Protein AF-A0A2D9NG07-F1 (afdb_monomer_lite)

Secondary structure (DSSP, 8-state):
-------HHHHHHHHHHHHHGGGS---HHHHHHHHHHHHHTT--TTHHHHHHHHHHTSS--S--HHHHHHHHS--TTHHHHHHHHHHHHTTSS---HHHHHHHHHHHHHTT--HHHHHHHHHHHHHHHTT-TT-HHHHHHHHHHHHH-TT-

Sequence (151 aa):
MNSKSESRGLYILMRTVQVALADDIVTDDESAMLKVIESVMGLDSGSVQDCFAIARGDMLSPFSDTDVEAHTNRKLGDLAMYQNVLITALDDEVITDDEMAMLDVLRRVLRLQSDEHALMVEQIRLLASRSDTSERLTERMERYLVRHPFS

Structure (mmCIF, N/CA/C/O backbone):
data_AF-A0A2D9NG07-F1
#
_entry.id   AF-A0A2D9NG07-F1
#
loop_
_atom_site.group_PDB
_atom_site.id
_atom_site.type_symbol
_atom_site.label_atom_id
_atom_site.label_alt_id
_atom_site.label_comp_id
_atom_site.label_asym_id
_atom_site.label_entity_id
_atom_site.label_seq_id
_atom_site.pdbx_PDB_ins_code
_atom_site.Cartn_x
_atom_site.Cartn_y
_atom_site.Cartn_z
_atom_site.occupancy
_atom_site.B_iso_or_equiv
_atom_site.auth_seq_id
_atom_site.auth_comp_id
_atom_site.auth_asym_id
_atom_site.auth_atom_id
_atom_site.pdbx_PDB_model_num
ATOM 1 N N . MET A 1 1 ? 11.269 20.473 -20.955 1.00 37.41 1 MET A N 1
ATOM 2 C CA . MET A 1 1 ? 11.143 19.000 -20.965 1.00 37.41 1 MET A CA 1
ATOM 3 C C . MET A 1 1 ? 11.664 18.530 -19.621 1.00 37.41 1 MET A C 1
ATOM 5 O O . MET A 1 1 ? 12.871 18.437 -19.464 1.00 37.41 1 MET A O 1
ATOM 9 N N . ASN A 1 2 ? 10.791 18.439 -18.615 1.00 36.28 2 ASN A N 1
ATOM 10 C CA . ASN A 1 2 ? 11.222 18.155 -17.246 1.00 36.28 2 ASN A CA 1
ATOM 11 C C . ASN A 1 2 ? 11.225 16.641 -17.023 1.00 36.28 2 ASN A C 1
ATOM 13 O O . ASN A 1 2 ? 10.270 15.955 -17.377 1.00 36.28 2 ASN A O 1
ATOM 17 N N . SER A 1 3 ? 12.348 16.160 -16.509 1.00 38.84 3 SER A N 1
ATOM 18 C CA . SER A 1 3 ? 12.764 14.773 -16.341 1.00 38.84 3 SER A CA 1
ATOM 19 C C . SER A 1 3 ? 11.749 13.924 -15.569 1.00 38.84 3 SER A C 1
ATOM 21 O O . SER A 1 3 ? 11.773 13.894 -14.340 1.00 38.84 3 SER A O 1
ATOM 23 N N . LYS A 1 4 ? 10.912 13.170 -16.290 1.00 45.28 4 LYS A N 1
ATOM 24 C CA . LYS A 1 4 ? 10.285 11.941 -15.783 1.00 45.28 4 LYS A CA 1
ATOM 25 C C . LYS A 1 4 ? 11.361 10.847 -15.659 1.00 45.28 4 LYS A C 1
ATOM 27 O O . LYS A 1 4 ? 11.297 9.845 -16.351 1.00 45.28 4 LYS A O 1
ATOM 32 N N . SER A 1 5 ? 12.386 11.076 -14.836 1.00 42.25 5 SER A N 1
ATOM 33 C CA . SER A 1 5 ? 13.021 9.942 -14.164 1.00 42.25 5 SER A CA 1
ATOM 34 C C . SER A 1 5 ? 11.943 9.445 -13.214 1.00 42.25 5 SER A C 1
ATOM 36 O O . SER A 1 5 ? 11.428 10.208 -12.393 1.00 42.25 5 SER A O 1
ATOM 38 N N . GLU A 1 6 ? 11.470 8.247 -13.504 1.00 60.69 6 GLU A N 1
ATOM 39 C CA . GLU A 1 6 ? 10.321 7.610 -12.897 1.00 60.69 6 GLU A CA 1
ATOM 40 C C . GLU A 1 6 ? 10.281 7.764 -11.376 1.00 60.69 6 GLU A C 1
ATOM 42 O O . GLU A 1 6 ? 11.263 7.558 -10.662 1.00 60.69 6 GLU A O 1
ATOM 47 N N . SER A 1 7 ? 9.120 8.163 -10.857 1.00 81.44 7 SER A N 1
ATOM 48 C CA . SER A 1 7 ? 8.985 8.388 -9.427 1.00 81.44 7 SER A CA 1
ATOM 49 C C . SER A 1 7 ? 9.156 7.064 -8.679 1.00 81.44 7 SER A C 1
ATOM 51 O O . SER A 1 7 ? 8.635 6.019 -9.066 1.00 81.44 7 SER A O 1
ATOM 53 N N . ARG A 1 8 ? 9.838 7.106 -7.533 1.00 88.25 8 ARG A N 1
ATOM 54 C CA . ARG A 1 8 ? 9.920 5.951 -6.629 1.00 88.25 8 ARG A CA 1
ATOM 55 C C . ARG A 1 8 ? 8.534 5.421 -6.228 1.00 88.25 8 ARG A C 1
ATOM 57 O O . ARG A 1 8 ? 8.400 4.233 -5.958 1.00 88.25 8 ARG A O 1
ATOM 64 N N . GLY A 1 9 ? 7.521 6.291 -6.195 1.00 90.62 9 GLY A N 1
ATOM 65 C CA . GLY A 1 9 ? 6.126 5.891 -6.012 1.00 90.62 9 GLY A CA 1
ATOM 66 C C . GLY A 1 9 ? 5.690 4.900 -7.089 1.00 90.62 9 GLY A C 1
ATOM 67 O O . GLY A 1 9 ? 5.264 3.801 -6.756 1.00 90.62 9 GLY A O 1
ATOM 68 N N . LEU A 1 10 ? 5.915 5.220 -8.367 1.00 92.25 10 LEU A N 1
ATOM 69 C CA . LEU A 1 10 ? 5.613 4.313 -9.476 1.00 92.25 10 LEU A CA 1
ATOM 70 C C . LEU A 1 10 ? 6.367 2.980 -9.354 1.00 92.25 10 LEU A C 1
ATOM 72 O O . LEU A 1 10 ? 5.784 1.931 -9.606 1.00 92.25 10 LEU A O 1
ATOM 76 N N . TYR A 1 11 ? 7.629 3.000 -8.907 1.00 92.38 11 TYR A N 1
ATOM 77 C CA . TYR A 1 11 ? 8.385 1.766 -8.659 1.00 92.38 11 TYR A CA 1
ATOM 78 C C . TYR A 1 11 ? 7.707 0.899 -7.594 1.00 92.38 11 TYR A C 1
ATOM 80 O O . TYR A 1 11 ? 7.502 -0.293 -7.803 1.00 92.38 11 TYR A O 1
ATOM 88 N N . ILE A 1 12 ? 7.336 1.493 -6.458 1.00 92.94 12 ILE A N 1
ATOM 89 C CA . ILE A 1 12 ? 6.662 0.778 -5.370 1.00 92.94 12 ILE A CA 1
ATOM 90 C C . ILE A 1 12 ? 5.314 0.237 -5.855 1.00 92.94 12 ILE A C 1
ATOM 92 O O . ILE A 1 12 ? 5.047 -0.940 -5.636 1.00 92.94 12 ILE A O 1
ATOM 96 N N . LEU A 1 13 ? 4.508 1.044 -6.557 1.00 94.25 13 LEU A N 1
ATOM 97 C CA . LEU A 1 13 ? 3.229 0.604 -7.122 1.00 94.25 13 LEU A CA 1
ATOM 98 C C . LEU A 1 13 ? 3.422 -0.589 -8.060 1.00 94.25 13 LEU A C 1
ATOM 100 O O . LEU A 1 13 ? 2.736 -1.594 -7.910 1.00 94.25 13 LEU A O 1
ATOM 104 N N . MET A 1 14 ? 4.401 -0.519 -8.966 1.00 94.00 14 MET A N 1
ATOM 105 C CA . MET A 1 14 ? 4.736 -1.613 -9.877 1.00 94.00 14 MET A CA 1
ATOM 106 C C . MET A 1 14 ? 5.100 -2.892 -9.115 1.00 94.00 14 MET A C 1
ATOM 108 O O . MET A 1 14 ? 4.618 -3.967 -9.463 1.00 94.00 14 MET A O 1
ATOM 112 N N . ARG A 1 15 ? 5.917 -2.796 -8.057 1.00 92.69 15 ARG A N 1
ATOM 113 C CA . ARG A 1 15 ? 6.273 -3.958 -7.228 1.00 92.69 15 ARG A CA 1
ATOM 114 C C . ARG A 1 15 ? 5.065 -4.537 -6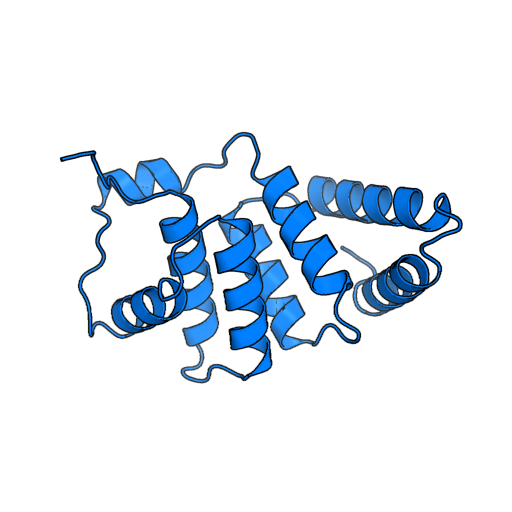.497 1.00 92.69 15 ARG A C 1
ATOM 116 O O . ARG A 1 15 ? 4.964 -5.756 -6.415 1.00 92.69 15 ARG A O 1
ATOM 123 N N . THR A 1 16 ? 4.161 -3.699 -5.995 1.00 93.38 16 THR A N 1
ATOM 124 C CA . THR A 1 16 ? 2.922 -4.157 -5.352 1.00 93.38 16 THR A CA 1
ATOM 125 C C . THR A 1 16 ? 2.001 -4.848 -6.364 1.00 93.38 16 THR A C 1
ATOM 127 O O . THR A 1 16 ? 1.527 -5.946 -6.096 1.00 93.38 16 THR A O 1
ATOM 130 N N . VAL A 1 17 ? 1.826 -4.275 -7.561 1.00 94.50 17 VAL A N 1
ATOM 131 C CA . VAL A 1 17 ? 1.028 -4.858 -8.659 1.00 94.50 17 VAL A CA 1
ATOM 132 C C . VAL A 1 17 ? 1.579 -6.208 -9.119 1.00 94.50 17 VAL A C 1
ATOM 134 O O . VAL A 1 17 ? 0.813 -7.137 -9.345 1.00 94.50 17 VAL A O 1
ATOM 137 N N . GLN A 1 18 ? 2.902 -6.349 -9.230 1.00 92.19 18 GLN A N 1
ATOM 138 C CA . GLN A 1 18 ? 3.532 -7.625 -9.589 1.00 92.19 18 GLN A CA 1
ATOM 139 C C . GLN A 1 18 ? 3.213 -8.745 -8.595 1.00 92.19 18 GLN A C 1
ATOM 141 O O . GLN A 1 18 ? 3.163 -9.905 -8.988 1.00 92.19 18 GLN A O 1
ATOM 146 N N . VAL A 1 19 ? 3.034 -8.408 -7.315 1.00 89.75 19 VAL A N 1
ATOM 147 C CA . VAL A 1 19 ? 2.661 -9.393 -6.297 1.00 89.75 19 VAL A CA 1
ATOM 148 C C . VAL A 1 19 ? 1.161 -9.668 -6.321 1.00 89.75 19 VAL A C 1
ATOM 150 O O . VAL A 1 19 ? 0.792 -10.827 -6.193 1.00 89.75 19 VAL A O 1
ATOM 153 N N . ALA A 1 20 ? 0.324 -8.651 -6.549 1.00 90.12 20 ALA A N 1
ATOM 154 C CA . ALA A 1 20 ? -1.114 -8.843 -6.755 1.00 90.12 20 ALA A CA 1
ATOM 155 C C . ALA A 1 20 ? -1.395 -9.786 -7.933 1.00 90.12 20 ALA A C 1
ATOM 157 O O . ALA A 1 20 ? -2.235 -10.657 -7.852 1.00 90.12 20 ALA A O 1
ATOM 158 N N . LEU A 1 21 ? -0.629 -9.668 -9.021 1.00 91.69 21 LEU A N 1
ATOM 159 C CA . LEU A 1 21 ? -0.791 -10.516 -10.203 1.00 91.69 21 LEU A CA 1
ATOM 160 C C . LEU A 1 21 ? -0.181 -11.927 -10.041 1.00 91.69 21 LEU A C 1
ATOM 162 O O . LEU A 1 21 ? -0.165 -12.700 -10.996 1.00 91.69 21 LEU A O 1
ATOM 166 N N . ALA A 1 22 ? 0.384 -12.279 -8.881 1.00 86.62 22 ALA A N 1
ATOM 167 C CA . ALA A 1 22 ? 1.161 -13.513 -8.734 1.00 86.62 22 ALA A CA 1
ATOM 168 C C . ALA A 1 22 ? 0.335 -14.799 -8.926 1.00 86.62 22 ALA A C 1
ATOM 170 O O . ALA A 1 22 ? 0.903 -15.827 -9.301 1.00 86.62 22 ALA A O 1
ATOM 171 N N . ASP A 1 23 ? -0.972 -14.753 -8.680 1.00 85.81 23 ASP A N 1
ATOM 172 C CA . ASP A 1 23 ? -1.914 -15.859 -8.882 1.00 85.81 23 ASP A CA 1
ATOM 173 C C . ASP A 1 23 ? -2.761 -15.717 -10.166 1.00 85.81 23 ASP A C 1
ATOM 175 O O . ASP A 1 23 ? -3.667 -16.519 -10.396 1.00 85.81 23 ASP A O 1
ATOM 179 N N . ASP A 1 24 ? -2.423 -14.747 -11.027 1.00 85.44 24 ASP A N 1
ATOM 180 C CA . ASP A 1 24 ? -3.110 -14.409 -12.285 1.00 85.44 24 ASP A CA 1
ATOM 181 C C . ASP A 1 24 ? -4.580 -13.967 -12.117 1.00 85.44 24 ASP A C 1
ATOM 183 O O . ASP A 1 24 ? -5.329 -13.862 -13.093 1.00 85.44 24 ASP A O 1
ATOM 187 N N . ILE A 1 25 ? -5.009 -13.664 -10.888 1.00 86.88 25 ILE A N 1
ATOM 188 C CA . ILE A 1 25 ? -6.341 -13.153 -10.571 1.00 86.88 25 ILE A CA 1
ATOM 189 C C . ILE A 1 25 ? -6.156 -11.843 -9.816 1.00 86.88 25 ILE A C 1
ATOM 191 O O . ILE A 1 25 ? -5.401 -11.766 -8.868 1.00 86.88 25 ILE A O 1
ATOM 195 N N . VAL A 1 26 ? -6.846 -10.791 -10.252 1.00 89.50 26 VAL A N 1
ATOM 196 C CA . VAL A 1 26 ? -6.885 -9.537 -9.496 1.00 89.50 26 VAL A CA 1
ATOM 197 C C . VAL A 1 26 ? -8.328 -9.280 -9.130 1.00 89.50 26 VAL A C 1
ATOM 199 O O . VAL A 1 26 ? -9.170 -9.144 -10.024 1.00 89.50 26 VAL A O 1
ATOM 202 N N . THR A 1 27 ? -8.624 -9.246 -7.838 1.00 90.75 27 THR A N 1
ATOM 203 C CA . THR A 1 27 ? -9.978 -9.003 -7.345 1.00 90.75 27 THR A CA 1
ATOM 204 C C . THR A 1 27 ? -10.341 -7.517 -7.433 1.00 90.75 27 THR A C 1
ATOM 206 O O . THR A 1 27 ? -9.490 -6.634 -7.617 1.00 90.75 27 THR A O 1
ATOM 209 N N . ASP A 1 28 ? -11.639 -7.222 -7.326 1.00 89.94 28 ASP A N 1
ATOM 210 C CA . ASP A 1 28 ? -12.124 -5.839 -7.274 1.00 89.94 28 ASP A CA 1
ATOM 211 C C . ASP A 1 28 ? -11.552 -5.102 -6.047 1.00 89.94 28 ASP A C 1
ATOM 213 O O . ASP A 1 28 ? -11.188 -3.928 -6.147 1.00 89.94 28 ASP A O 1
ATOM 217 N N . ASP A 1 29 ? -11.384 -5.812 -4.929 1.00 89.19 29 ASP A N 1
ATOM 218 C CA . ASP A 1 29 ? -10.842 -5.274 -3.679 1.00 89.19 29 ASP A CA 1
ATOM 219 C C . ASP A 1 29 ? -9.332 -4.980 -3.798 1.00 89.19 29 ASP A C 1
ATOM 221 O O . ASP A 1 29 ? -8.859 -3.906 -3.422 1.00 89.19 29 ASP A O 1
ATOM 225 N N . GLU A 1 30 ? -8.554 -5.866 -4.431 1.00 91.12 30 GLU A N 1
ATOM 226 C CA . GLU A 1 30 ? -7.139 -5.594 -4.730 1.00 91.12 30 GLU A CA 1
ATOM 227 C C . GLU A 1 30 ? -6.980 -4.391 -5.661 1.00 91.12 30 GLU A C 1
ATOM 229 O O . GLU A 1 30 ? -6.087 -3.556 -5.479 1.00 91.12 30 GLU A O 1
ATOM 234 N N . SER A 1 31 ? -7.873 -4.267 -6.645 1.00 92.00 31 SER A N 1
ATOM 235 C CA . SER A 1 31 ? -7.910 -3.120 -7.550 1.00 92.00 31 SER A CA 1
ATOM 236 C C . SER A 1 31 ? -8.227 -1.821 -6.804 1.00 92.00 31 SER A C 1
ATOM 238 O O . SER A 1 31 ? -7.592 -0.797 -7.077 1.00 92.00 31 SER A O 1
ATOM 240 N N . ALA A 1 32 ? -9.160 -1.849 -5.848 1.00 91.06 32 ALA A N 1
ATOM 241 C CA . ALA A 1 32 ? -9.478 -0.709 -4.991 1.00 91.06 32 ALA A CA 1
ATOM 242 C C . ALA A 1 32 ? -8.271 -0.300 -4.129 1.00 91.06 32 ALA A C 1
ATOM 244 O O . ALA A 1 32 ? -7.871 0.869 -4.141 1.00 91.06 32 ALA A O 1
ATOM 245 N N . MET A 1 33 ? -7.598 -1.261 -3.492 1.00 92.50 33 MET A N 1
ATOM 246 C CA . MET A 1 33 ? -6.395 -0.997 -2.698 1.00 92.50 33 MET A CA 1
ATOM 247 C C . MET A 1 33 ? -5.254 -0.408 -3.534 1.00 92.50 33 MET A C 1
ATOM 249 O O . MET A 1 33 ? -4.606 0.563 -3.140 1.00 92.50 33 MET A O 1
ATOM 253 N N . LEU A 1 34 ? -5.015 -0.940 -4.734 1.00 94.44 34 LEU A N 1
ATOM 254 C CA . LEU A 1 34 ? -4.015 -0.395 -5.656 1.00 94.44 34 LEU A CA 1
ATOM 255 C C . LEU A 1 34 ? -4.325 1.052 -6.056 1.00 94.44 34 LEU A C 1
ATOM 257 O O . LEU A 1 34 ? -3.400 1.853 -6.219 1.00 94.44 34 LEU A O 1
ATOM 261 N N . LYS A 1 35 ? -5.608 1.413 -6.167 1.00 93.12 35 LYS A N 1
ATOM 262 C CA . LYS A 1 35 ? -6.045 2.793 -6.418 1.00 93.12 35 LYS A CA 1
ATOM 263 C C . LYS A 1 35 ? -5.820 3.711 -5.217 1.00 93.12 35 LYS A C 1
ATOM 265 O O . LYS A 1 35 ? -5.395 4.852 -5.410 1.00 93.12 35 LYS A O 1
ATOM 270 N N . VAL A 1 36 ? -6.013 3.224 -3.992 1.00 92.62 36 VAL A N 1
ATOM 271 C CA . VAL A 1 36 ? -5.624 3.959 -2.774 1.00 92.62 36 VAL A CA 1
ATOM 272 C C . VAL A 1 36 ? -4.119 4.239 -2.783 1.00 92.62 36 VAL A C 1
ATOM 274 O O . VAL A 1 36 ? -3.692 5.374 -2.562 1.00 92.62 36 VAL A O 1
ATOM 277 N N . ILE A 1 37 ? -3.308 3.233 -3.111 1.00 93.12 37 ILE A N 1
ATOM 278 C CA . ILE A 1 37 ? -1.850 3.359 -3.186 1.00 93.12 37 ILE A CA 1
ATOM 279 C C . ILE A 1 37 ? -1.429 4.369 -4.272 1.00 93.12 37 ILE A C 1
ATOM 281 O O . ILE A 1 37 ? -0.612 5.248 -3.991 1.00 93.12 37 ILE A O 1
ATOM 285 N N . GLU A 1 38 ? -2.006 4.295 -5.479 1.00 93.56 38 GLU A N 1
ATOM 286 C CA . GLU A 1 38 ? -1.795 5.260 -6.579 1.00 93.56 38 GLU A CA 1
ATOM 287 C C . GLU A 1 38 ? -2.053 6.703 -6.121 1.00 93.56 38 GLU A C 1
ATOM 289 O O . GLU A 1 38 ? -1.224 7.591 -6.343 1.00 93.56 38 GLU A O 1
ATOM 294 N N . SER A 1 39 ? -3.172 6.910 -5.422 1.00 91.50 39 SER A N 1
ATOM 295 C CA . SER A 1 39 ? -3.591 8.211 -4.901 1.00 91.50 39 SER A CA 1
ATOM 296 C C . SER A 1 39 ? -2.622 8.757 -3.850 1.00 91.50 39 SER A C 1
ATOM 298 O O . SER A 1 39 ? -2.129 9.880 -3.978 1.00 91.50 39 SER A O 1
ATOM 300 N N . VAL A 1 40 ? -2.267 7.952 -2.841 1.00 90.25 40 VAL A N 1
ATOM 301 C CA . VAL A 1 40 ? -1.350 8.371 -1.762 1.00 90.25 40 VAL A CA 1
ATOM 302 C C . VAL A 1 40 ? 0.054 8.676 -2.294 1.00 90.25 40 VAL A C 1
ATOM 304 O O . VAL A 1 40 ? 0.752 9.539 -1.758 1.00 90.25 40 VAL A O 1
ATOM 307 N N . MET A 1 41 ? 0.474 8.004 -3.367 1.00 87.62 41 MET A N 1
ATOM 308 C CA . MET A 1 41 ? 1.749 8.268 -4.035 1.00 87.62 41 MET A CA 1
ATOM 309 C C . MET A 1 41 ? 1.734 9.515 -4.933 1.00 87.62 41 MET A C 1
ATOM 311 O O . MET A 1 41 ? 2.793 9.896 -5.438 1.00 87.62 41 MET A O 1
ATOM 315 N N . GLY A 1 42 ? 0.573 10.146 -5.142 1.00 89.19 42 GLY A N 1
ATOM 316 C CA . GLY A 1 42 ? 0.421 11.304 -6.024 1.00 89.19 42 GLY A CA 1
ATOM 317 C C . GLY A 1 42 ? 0.701 10.973 -7.490 1.00 89.19 42 GLY A C 1
ATOM 318 O O . GLY A 1 42 ? 1.299 11.786 -8.196 1.00 89.19 42 GLY A O 1
ATOM 319 N N . LEU A 1 43 ? 0.347 9.760 -7.922 1.00 91.00 43 LEU A N 1
ATOM 320 C CA . LEU A 1 43 ? 0.555 9.293 -9.290 1.00 91.00 43 LEU A CA 1
ATOM 321 C C . LEU A 1 43 ? -0.606 9.700 -10.205 1.00 91.00 43 LEU A C 1
ATOM 323 O O . LEU A 1 43 ? -1.725 9.947 -9.755 1.00 91.00 43 LEU A O 1
ATOM 327 N N . ASP A 1 44 ? -0.323 9.768 -11.507 1.00 90.56 44 ASP A N 1
ATOM 328 C CA . ASP A 1 44 ? -1.324 10.097 -12.520 1.00 90.56 44 ASP A CA 1
ATOM 329 C C . ASP A 1 44 ? -2.395 9.000 -12.583 1.00 90.56 44 ASP A C 1
ATOM 331 O O . ASP A 1 44 ? -2.078 7.809 -12.508 1.00 90.56 44 ASP A O 1
ATOM 335 N N . SER A 1 45 ? -3.655 9.393 -12.796 1.00 84.62 45 SER A N 1
ATOM 336 C CA . SER A 1 45 ? -4.750 8.445 -13.012 1.00 84.62 45 SER A CA 1
ATOM 337 C C . SER A 1 45 ? -4.453 7.578 -14.238 1.00 84.62 45 SER A C 1
ATOM 339 O O . SER A 1 45 ? -4.431 8.093 -15.357 1.00 84.62 45 SER A O 1
ATOM 341 N N . GLY A 1 46 ? -4.237 6.280 -14.034 1.00 89.50 46 GLY A N 1
ATOM 342 C CA . GLY A 1 46 ? -3.821 5.369 -15.108 1.00 89.50 46 GLY A CA 1
ATOM 343 C C . GLY A 1 46 ? -2.550 4.592 -14.781 1.00 89.50 46 GLY A C 1
ATOM 344 O O . GLY A 1 46 ? -2.310 3.546 -15.376 1.00 89.50 46 GLY A O 1
ATOM 345 N N . SER A 1 47 ? -1.781 5.048 -13.790 1.00 93.88 47 SER A N 1
ATOM 346 C CA . SER A 1 47 ? -0.529 4.418 -13.367 1.00 93.88 47 SER A CA 1
ATOM 347 C C . SER A 1 47 ? -0.730 2.967 -12.927 1.00 93.88 47 SER A C 1
ATOM 349 O O . SER A 1 47 ? 0.103 2.121 -13.229 1.00 93.88 47 SER A O 1
ATOM 351 N N . VAL A 1 48 ? -1.854 2.644 -12.273 1.00 94.50 48 VAL A N 1
ATOM 352 C CA . VAL A 1 48 ? -2.197 1.245 -11.936 1.00 94.50 48 VAL A CA 1
ATOM 353 C C . VAL A 1 48 ? -2.332 0.389 -13.198 1.00 94.50 48 VAL A C 1
ATOM 355 O O . VAL A 1 48 ? -1.786 -0.711 -13.257 1.00 94.50 48 VAL A O 1
ATOM 358 N N . GLN A 1 49 ? -3.034 0.889 -14.220 1.00 94.06 49 GLN A N 1
ATOM 359 C CA . GLN A 1 49 ? -3.214 0.171 -15.482 1.00 94.06 49 GLN A CA 1
ATOM 360 C C . GLN A 1 49 ? -1.888 -0.017 -16.227 1.00 94.06 49 GLN A C 1
ATOM 362 O O . GLN A 1 49 ? -1.622 -1.116 -16.716 1.00 94.06 49 GLN A O 1
ATOM 367 N N . ASP A 1 50 ? -1.037 1.009 -16.253 1.00 94.19 50 ASP A N 1
ATOM 368 C CA . ASP A 1 50 ? 0.302 0.921 -16.840 1.00 94.19 50 ASP A CA 1
ATOM 369 C C . ASP A 1 50 ? 1.162 -0.109 -16.091 1.00 94.19 50 ASP A C 1
ATOM 371 O O . ASP A 1 50 ? 1.813 -0.947 -16.714 1.00 94.19 50 ASP A O 1
ATOM 375 N N . CYS A 1 51 ? 1.112 -0.134 -14.753 1.00 94.56 51 CYS A N 1
ATOM 376 C CA . CYS A 1 51 ? 1.798 -1.149 -13.953 1.00 94.56 51 CYS A CA 1
ATOM 377 C C . CYS A 1 51 ? 1.313 -2.573 -14.262 1.00 94.56 51 CYS A C 1
ATOM 379 O O . CYS A 1 51 ? 2.140 -3.483 -14.319 1.00 94.56 51 CYS A O 1
ATOM 381 N N . PHE A 1 52 ? 0.013 -2.781 -14.501 1.00 94.50 52 PHE A N 1
ATOM 382 C CA . PHE A 1 52 ? -0.504 -4.082 -14.940 1.00 94.50 52 PHE A CA 1
ATOM 383 C C . PHE A 1 52 ? 0.002 -4.468 -16.331 1.00 94.50 52 PHE A C 1
ATOM 385 O O . PHE A 1 52 ? 0.406 -5.613 -16.528 1.00 94.50 52 PHE A O 1
ATOM 392 N N . ALA A 1 53 ? 0.020 -3.530 -17.281 1.00 93.88 53 ALA A N 1
ATOM 393 C CA . ALA A 1 53 ? 0.561 -3.773 -18.617 1.00 93.88 53 ALA A CA 1
ATOM 394 C C . ALA A 1 53 ? 2.055 -4.138 -18.559 1.00 93.88 53 ALA A C 1
ATOM 396 O O . ALA A 1 53 ? 2.496 -5.065 -19.237 1.00 93.88 53 ALA A O 1
ATOM 397 N N . ILE A 1 54 ? 2.826 -3.473 -17.694 1.00 93.31 54 ILE A N 1
ATOM 398 C CA . ILE A 1 54 ? 4.236 -3.805 -17.453 1.00 93.31 54 ILE A CA 1
ATOM 399 C C . ILE A 1 54 ? 4.372 -5.197 -16.825 1.00 93.31 54 ILE A C 1
ATOM 401 O O . ILE A 1 54 ? 5.179 -6.000 -17.287 1.00 93.31 54 ILE A O 1
ATOM 405 N N . ALA A 1 55 ? 3.580 -5.510 -15.795 1.00 92.25 55 ALA A N 1
ATOM 406 C CA . ALA A 1 55 ? 3.641 -6.798 -15.101 1.00 92.25 55 ALA A CA 1
ATOM 407 C C . ALA A 1 55 ? 3.284 -7.989 -16.012 1.00 92.25 55 ALA A C 1
ATOM 409 O O . ALA A 1 55 ? 3.861 -9.062 -15.858 1.00 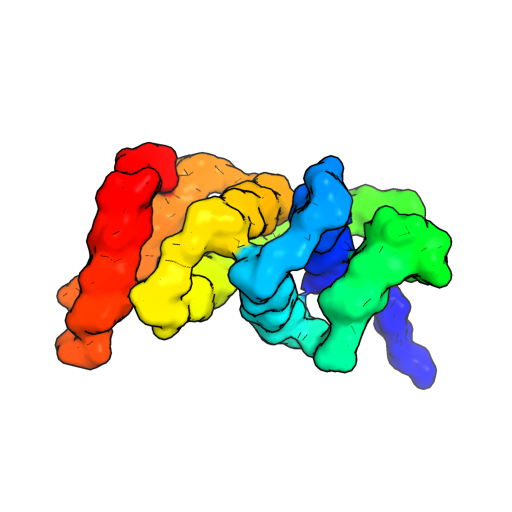92.25 55 ALA A O 1
ATOM 410 N N . ARG A 1 56 ? 2.389 -7.789 -16.989 1.00 92.06 56 ARG A N 1
ATOM 411 C CA . ARG A 1 56 ? 2.020 -8.794 -18.006 1.00 92.06 56 ARG A CA 1
ATOM 412 C C . ARG A 1 56 ? 2.996 -8.880 -19.183 1.00 92.06 56 ARG A C 1
ATOM 414 O O . ARG A 1 56 ? 2.916 -9.819 -19.968 1.00 92.06 56 ARG A O 1
ATOM 421 N N . GLY A 1 57 ? 3.923 -7.929 -19.307 1.00 91.19 57 GLY A N 1
ATOM 422 C CA . GLY A 1 57 ? 4.862 -7.840 -20.429 1.00 91.19 57 GLY A CA 1
ATOM 423 C C . GLY A 1 57 ? 4.299 -7.160 -21.684 1.00 91.19 57 GLY A C 1
ATOM 424 O O . GLY A 1 57 ? 4.965 -7.152 -22.717 1.00 91.19 57 GLY A O 1
ATOM 425 N N . ASP A 1 58 ? 3.113 -6.554 -21.595 1.00 93.75 58 ASP A N 1
ATOM 426 C CA . ASP A 1 58 ? 2.478 -5.788 -22.678 1.00 93.75 58 ASP A CA 1
ATOM 427 C C . ASP A 1 58 ? 3.110 -4.394 -22.856 1.00 93.75 58 ASP A C 1
ATOM 429 O O . ASP A 1 58 ? 2.977 -3.760 -23.905 1.00 93.75 58 ASP A O 1
ATOM 433 N N . MET A 1 59 ? 3.814 -3.909 -21.830 1.00 92.31 59 MET A N 1
ATOM 434 C CA . MET A 1 59 ? 4.525 -2.634 -21.815 1.00 92.31 59 MET A CA 1
ATOM 435 C C . MET A 1 59 ? 5.930 -2.820 -21.238 1.00 92.31 59 MET A C 1
ATOM 437 O O . MET A 1 59 ? 6.148 -3.611 -20.323 1.00 92.31 59 MET A O 1
ATOM 441 N N . LEU A 1 60 ? 6.909 -2.081 -21.763 1.00 90.38 60 LEU A N 1
ATOM 442 C CA . LEU A 1 60 ? 8.257 -2.090 -21.201 1.00 90.38 60 LEU A CA 1
ATOM 443 C C . LEU A 1 60 ? 8.276 -1.354 -19.860 1.00 90.38 60 LEU A C 1
ATOM 445 O O . LEU A 1 60 ? 7.719 -0.261 -19.743 1.00 90.38 60 LEU A O 1
ATOM 449 N N . SER A 1 61 ? 8.966 -1.936 -18.875 1.00 89.12 61 SER A N 1
ATOM 450 C CA . SER A 1 61 ? 9.293 -1.231 -17.635 1.00 89.12 61 SER A CA 1
ATOM 451 C C . SER A 1 61 ? 10.051 0.051 -17.977 1.00 89.12 61 SER A C 1
ATOM 453 O O . SER A 1 61 ? 11.004 -0.008 -18.760 1.00 89.12 61 SER A O 1
ATOM 455 N N . PRO A 1 62 ? 9.664 1.194 -17.395 1.00 89.12 62 PRO A N 1
ATOM 456 C CA . PRO A 1 62 ? 10.387 2.433 -17.619 1.00 89.12 62 PRO A CA 1
ATOM 457 C C . PRO A 1 62 ? 11.726 2.429 -16.842 1.00 89.12 62 PRO A C 1
ATOM 459 O O . PRO A 1 62 ? 12.710 2.982 -17.318 1.00 89.12 62 PRO A O 1
ATOM 462 N N . PHE A 1 63 ? 11.808 1.670 -15.739 1.00 89.81 63 PHE A N 1
ATOM 463 C CA . PHE A 1 63 ? 12.994 1.561 -14.883 1.00 89.81 63 PHE A CA 1
ATOM 464 C C . PHE A 1 63 ? 14.106 0.703 -15.489 1.00 89.81 63 PHE A C 1
ATOM 466 O O . PHE A 1 63 ? 13.861 -0.437 -15.896 1.00 89.81 63 PHE A O 1
ATOM 473 N N . SER A 1 64 ? 15.340 1.211 -15.437 1.00 88.38 64 SER A N 1
ATOM 474 C CA . SER A 1 64 ? 16.562 0.432 -15.665 1.00 88.38 64 SER A CA 1
ATOM 475 C C . SER A 1 64 ? 17.012 -0.318 -14.402 1.00 88.38 64 SER A C 1
ATOM 477 O O . SER A 1 64 ? 16.576 -0.008 -13.292 1.00 88.38 64 SER A O 1
ATOM 479 N N . ASP A 1 65 ? 17.957 -1.256 -14.534 1.00 86.25 65 ASP A N 1
ATOM 480 C CA . ASP A 1 65 ? 18.537 -1.977 -13.386 1.00 86.25 65 ASP A CA 1
ATOM 481 C C . ASP A 1 65 ? 19.134 -1.024 -12.331 1.00 86.25 65 ASP A C 1
ATOM 483 O O . ASP A 1 65 ? 19.022 -1.257 -11.127 1.00 86.25 65 ASP A O 1
ATOM 487 N N . THR A 1 66 ? 19.719 0.096 -12.772 1.00 85.81 66 THR A N 1
ATOM 488 C CA . THR A 1 66 ? 20.276 1.117 -11.869 1.00 85.81 66 THR A CA 1
ATOM 489 C C . THR A 1 66 ? 19.179 1.837 -11.079 1.00 85.81 66 THR A C 1
ATOM 491 O O . THR A 1 66 ? 19.347 2.105 -9.886 1.00 85.81 66 THR A O 1
ATOM 494 N N . ASP A 1 67 ? 18.033 2.113 -11.706 1.00 86.50 67 ASP A N 1
ATOM 495 C CA . ASP A 1 67 ? 16.891 2.738 -11.030 1.00 86.50 67 ASP A CA 1
ATOM 496 C C . ASP A 1 67 ? 16.283 1.784 -9.996 1.00 86.50 67 ASP A C 1
ATOM 498 O O . ASP A 1 67 ? 15.986 2.181 -8.864 1.00 86.50 67 ASP A O 1
ATOM 502 N N . VAL A 1 68 ? 16.179 0.495 -10.339 1.00 86.25 68 VAL A N 1
ATOM 503 C CA . VAL A 1 68 ? 15.712 -0.555 -9.423 1.00 86.25 68 VAL A CA 1
ATOM 504 C C . VAL A 1 68 ? 16.569 -0.591 -8.156 1.00 86.25 68 VAL A C 1
ATOM 506 O O . VAL A 1 68 ? 16.026 -0.577 -7.045 1.00 86.25 68 VAL A O 1
ATOM 509 N N . GLU A 1 69 ? 17.898 -0.580 -8.278 1.00 84.88 69 GLU A N 1
ATOM 510 C CA . GLU A 1 69 ? 18.803 -0.532 -7.121 1.00 84.88 69 GLU A CA 1
ATOM 511 C C . GLU A 1 69 ? 18.604 0.740 -6.279 1.00 84.88 69 GLU A C 1
ATOM 513 O O . GLU A 1 69 ? 18.529 0.681 -5.043 1.00 84.88 69 GLU A O 1
ATOM 518 N N . ALA A 1 70 ? 18.450 1.896 -6.930 1.00 85.25 70 ALA A N 1
ATOM 519 C CA . ALA A 1 70 ? 18.256 3.178 -6.257 1.00 85.25 70 ALA A CA 1
ATOM 520 C C . ALA A 1 70 ? 16.932 3.253 -5.469 1.00 85.25 70 ALA A C 1
ATOM 522 O O . ALA A 1 70 ? 16.882 3.865 -4.384 1.00 85.25 70 ALA A O 1
ATOM 523 N N . HIS A 1 71 ? 15.871 2.624 -5.985 1.00 87.44 71 HIS A N 1
ATOM 524 C CA . HIS A 1 71 ? 14.520 2.654 -5.421 1.00 87.44 71 HIS A CA 1
ATOM 525 C C . HIS A 1 71 ? 14.230 1.546 -4.403 1.00 87.44 71 HIS A C 1
ATOM 527 O O . HIS A 1 71 ? 13.398 1.757 -3.517 1.00 87.44 71 HIS A O 1
ATOM 533 N N . THR A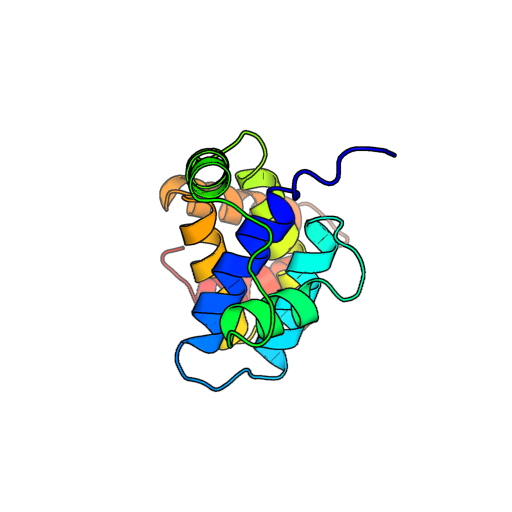 1 72 ? 14.949 0.420 -4.465 1.00 85.00 72 THR A N 1
ATOM 534 C CA . THR A 1 72 ? 14.784 -0.739 -3.561 1.00 85.00 72 THR A CA 1
ATOM 535 C C . THR A 1 72 ? 15.137 -0.436 -2.102 1.00 85.00 72 THR A C 1
ATOM 537 O O . THR A 1 72 ? 14.687 -1.113 -1.173 1.00 85.00 72 THR A O 1
ATOM 540 N N . ASN A 1 73 ? 15.960 0.582 -1.862 1.00 86.12 73 ASN A N 1
ATOM 541 C CA . ASN A 1 73 ? 16.324 0.969 -0.507 1.00 86.12 73 ASN A CA 1
ATOM 542 C C . ASN A 1 73 ? 15.221 1.792 0.164 1.00 86.12 73 ASN A C 1
ATOM 544 O O . ASN A 1 73 ? 14.585 2.648 -0.459 1.00 86.12 73 ASN A O 1
ATOM 548 N N . ARG A 1 74 ? 15.048 1.554 1.468 1.00 85.38 74 ARG A N 1
ATOM 549 C CA . ARG A 1 74 ? 14.157 2.332 2.329 1.00 85.38 74 ARG A CA 1
ATOM 550 C C . ARG A 1 74 ? 14.550 3.810 2.301 1.00 85.38 74 ARG A C 1
ATOM 552 O O . ARG A 1 74 ? 15.740 4.139 2.291 1.00 85.38 74 ARG A O 1
ATOM 559 N N . LYS A 1 75 ? 13.561 4.699 2.284 1.00 87.62 75 LYS A N 1
ATOM 560 C CA . LYS A 1 75 ? 13.736 6.154 2.280 1.00 87.62 75 LYS A CA 1
ATOM 561 C C . LYS A 1 75 ? 13.024 6.788 3.470 1.00 87.62 75 LYS A C 1
ATOM 563 O O . LYS A 1 75 ? 12.106 6.224 4.068 1.00 87.62 75 LYS A O 1
ATOM 568 N N . LEU A 1 76 ? 13.468 7.996 3.807 1.00 81.75 76 LEU A N 1
ATOM 569 C CA . LEU A 1 76 ? 12.771 8.843 4.764 1.00 81.75 76 LEU A CA 1
ATOM 570 C C . LEU A 1 76 ? 11.366 9.141 4.219 1.00 81.75 76 LEU A C 1
ATOM 572 O O . LEU A 1 76 ? 11.236 9.588 3.083 1.00 81.75 76 LEU A O 1
ATOM 576 N N . GLY A 1 77 ? 10.336 8.876 5.021 1.00 86.44 77 GLY A N 1
ATOM 577 C CA . GLY A 1 77 ? 8.934 9.058 4.631 1.00 86.44 77 GLY A CA 1
ATOM 578 C C . GLY A 1 77 ? 8.178 7.769 4.302 1.00 86.44 77 GLY A C 1
ATOM 579 O O . GLY A 1 77 ? 6.955 7.804 4.306 1.00 86.44 77 GLY A O 1
ATOM 580 N N . ASP A 1 78 ? 8.853 6.625 4.128 1.00 90.94 78 ASP A N 1
ATOM 581 C CA . ASP A 1 78 ? 8.182 5.343 3.830 1.00 90.94 78 ASP A CA 1
ATOM 582 C C . ASP A 1 78 ? 7.175 4.934 4.906 1.00 90.94 78 A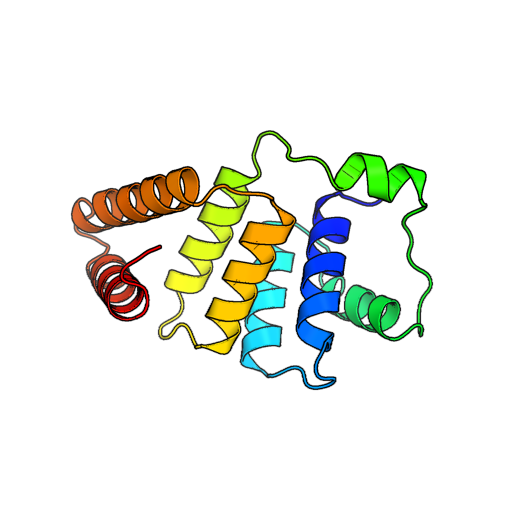SP A C 1
ATOM 584 O O . ASP A 1 78 ? 6.088 4.453 4.602 1.00 90.94 78 ASP A O 1
ATOM 588 N N . LEU A 1 79 ? 7.523 5.170 6.174 1.00 91.62 79 LEU A N 1
ATOM 589 C CA . LEU A 1 79 ? 6.628 4.888 7.294 1.00 91.62 79 LEU A CA 1
ATOM 590 C C . LEU A 1 79 ? 5.388 5.792 7.264 1.00 91.62 79 LEU A C 1
ATOM 592 O O . LEU A 1 79 ? 4.280 5.306 7.451 1.00 91.62 79 LEU A O 1
ATOM 596 N N . ALA A 1 80 ? 5.568 7.087 6.988 1.00 90.75 80 ALA A N 1
ATOM 597 C CA . ALA A 1 80 ? 4.464 8.043 6.902 1.00 90.75 80 ALA A CA 1
ATOM 598 C C . ALA A 1 80 ? 3.556 7.751 5.698 1.00 90.75 80 ALA A C 1
ATOM 600 O O . ALA A 1 80 ? 2.338 7.861 5.783 1.00 90.75 80 ALA A O 1
ATOM 601 N N . MET A 1 81 ? 4.147 7.330 4.580 1.00 91.00 81 MET A N 1
ATOM 602 C CA . MET A 1 81 ? 3.409 6.890 3.406 1.00 91.00 81 MET A CA 1
ATOM 603 C C . MET A 1 81 ? 2.556 5.660 3.719 1.00 91.00 81 MET A C 1
ATOM 605 O O . MET A 1 81 ? 1.357 5.674 3.460 1.00 91.00 81 MET A O 1
ATOM 609 N N . TYR A 1 82 ? 3.157 4.614 4.291 1.00 94.12 82 TYR A N 1
ATOM 610 C CA . TYR A 1 82 ? 2.423 3.414 4.679 1.00 94.12 82 TYR A CA 1
ATOM 611 C C . TYR A 1 82 ? 1.305 3.733 5.673 1.00 94.12 82 TYR A C 1
ATOM 613 O O . TYR A 1 82 ? 0.186 3.265 5.503 1.00 94.12 82 TYR A O 1
ATOM 621 N N . GLN A 1 83 ? 1.585 4.584 6.663 1.00 92.81 83 GLN A N 1
ATOM 622 C CA . GLN A 1 83 ? 0.589 5.067 7.613 1.00 92.81 83 GLN A CA 1
ATOM 623 C C . GLN A 1 83 ? -0.593 5.745 6.904 1.00 92.81 83 GLN A C 1
ATOM 625 O O . GLN A 1 83 ? -1.734 5.460 7.247 1.00 92.81 83 GLN A O 1
ATOM 630 N N . ASN A 1 84 ? -0.353 6.594 5.899 1.00 91.62 84 ASN A N 1
ATOM 631 C CA . ASN A 1 84 ? -1.428 7.232 5.132 1.00 91.62 84 ASN A CA 1
ATOM 632 C C . ASN A 1 84 ? -2.259 6.220 4.335 1.00 91.62 84 ASN A C 1
ATOM 634 O O . ASN A 1 84 ? -3.483 6.327 4.323 1.00 91.62 84 ASN A O 1
ATOM 638 N N . VAL A 1 85 ? -1.615 5.236 3.696 1.00 92.38 85 VAL A N 1
ATOM 639 C CA . VAL A 1 85 ? -2.327 4.155 2.992 1.00 92.38 85 VAL A CA 1
ATOM 640 C C . VAL A 1 85 ? -3.186 3.365 3.977 1.00 92.38 85 VAL A C 1
ATOM 642 O O . VAL A 1 85 ? -4.373 3.194 3.730 1.00 92.38 85 VAL A O 1
ATOM 645 N N . LEU A 1 86 ? -2.625 2.958 5.119 1.00 91.62 86 LEU A N 1
ATOM 646 C CA . LEU A 1 86 ? -3.348 2.211 6.147 1.00 91.62 86 LEU A CA 1
ATOM 647 C C . LEU A 1 86 ? -4.523 3.014 6.715 1.00 91.62 86 LEU A C 1
ATOM 649 O O . LEU A 1 86 ? -5.613 2.476 6.842 1.00 91.62 86 LEU A O 1
ATOM 653 N N . ILE A 1 87 ? -4.335 4.297 7.034 1.00 89.38 87 ILE A N 1
ATOM 654 C CA . ILE A 1 87 ? -5.428 5.158 7.510 1.00 89.38 87 ILE A CA 1
ATOM 655 C C . ILE A 1 87 ? -6.524 5.283 6.450 1.00 89.38 87 ILE A C 1
ATOM 657 O O . ILE A 1 87 ? -7.693 5.241 6.808 1.00 89.38 87 ILE A O 1
ATOM 661 N N . THR A 1 88 ? -6.160 5.416 5.172 1.00 88.81 88 THR A N 1
ATOM 662 C CA . THR A 1 88 ? -7.138 5.527 4.077 1.00 88.81 88 THR A CA 1
ATOM 663 C C . THR A 1 88 ? -7.908 4.220 3.898 1.00 88.81 88 THR A C 1
ATOM 665 O O . THR A 1 88 ? -9.127 4.249 3.832 1.00 88.81 88 THR A O 1
ATOM 668 N N . ALA A 1 89 ? -7.220 3.078 3.932 1.00 87.19 89 ALA A N 1
ATOM 669 C CA . ALA A 1 89 ? -7.843 1.755 3.906 1.00 87.19 89 ALA A CA 1
ATOM 670 C C . ALA A 1 89 ? -8.757 1.513 5.122 1.00 87.19 89 ALA A C 1
ATOM 672 O O . ALA A 1 89 ? -9.810 0.899 5.018 1.00 87.19 89 ALA A O 1
ATOM 673 N N . LEU A 1 90 ? -8.381 2.027 6.296 1.00 85.06 90 LEU A N 1
ATOM 674 C CA . LEU A 1 90 ? -9.227 2.013 7.491 1.00 85.06 90 LEU A CA 1
ATOM 675 C C . LEU A 1 90 ? -10.354 3.055 7.438 1.00 85.06 90 LEU A C 1
ATOM 677 O O . LEU A 1 90 ? -11.224 3.042 8.310 1.00 85.06 90 LEU A O 1
ATOM 681 N N . ASP A 1 91 ? -10.348 3.984 6.481 1.00 81.62 91 ASP A N 1
ATOM 682 C CA . ASP A 1 91 ? -11.485 4.875 6.264 1.00 81.62 91 ASP A CA 1
ATOM 683 C C . ASP A 1 91 ? -12.602 4.200 5.444 1.00 81.62 91 ASP A C 1
ATOM 685 O O . ASP A 1 91 ? -13.771 4.598 5.530 1.00 81.62 91 ASP A O 1
ATOM 689 N N . ASP A 1 92 ? -12.280 3.108 4.753 1.00 75.12 92 ASP A N 1
ATOM 690 C CA . ASP A 1 92 ? -13.268 2.251 4.111 1.00 75.12 92 ASP A CA 1
ATOM 691 C C . ASP A 1 92 ? -14.063 1.446 5.164 1.00 75.12 92 ASP A C 1
ATOM 693 O O . ASP A 1 92 ? -13.604 1.156 6.273 1.00 75.12 92 ASP A O 1
ATOM 697 N N . GLU A 1 93 ? -15.342 1.158 4.886 1.00 66.88 93 GLU A N 1
ATOM 698 C CA . GLU A 1 93 ? -16.251 0.521 5.860 1.00 66.88 93 GLU A CA 1
ATOM 699 C C . GLU A 1 93 ? -15.833 -0.905 6.246 1.00 66.88 93 GLU A C 1
ATOM 701 O O . GLU A 1 93 ? -16.115 -1.355 7.365 1.00 66.88 93 GLU A O 1
ATOM 706 N N . VAL A 1 94 ? -15.158 -1.600 5.333 1.00 77.31 94 VAL A N 1
ATOM 707 C CA . VAL A 1 94 ? -14.667 -2.966 5.482 1.00 77.31 94 VAL A CA 1
ATOM 708 C C . VAL A 1 94 ? -13.303 -3.035 4.816 1.00 77.31 94 VAL A C 1
ATOM 710 O O . VAL A 1 94 ? -13.204 -2.687 3.649 1.00 77.31 94 VAL A O 1
ATOM 713 N N . ILE A 1 95 ? -12.300 -3.523 5.549 1.00 82.00 95 ILE A N 1
ATOM 714 C CA . ILE A 1 95 ? -11.042 -3.973 4.958 1.00 82.00 95 ILE A CA 1
ATOM 715 C C . ILE A 1 95 ? -11.113 -5.483 4.724 1.00 82.00 95 ILE A C 1
ATOM 717 O O . ILE A 1 95 ? -11.430 -6.240 5.653 1.00 82.00 95 ILE A O 1
ATOM 721 N N . THR A 1 96 ? -10.880 -5.925 3.494 1.00 85.38 96 THR A N 1
ATOM 722 C CA . THR A 1 96 ? -10.979 -7.343 3.119 1.00 85.38 96 THR A CA 1
ATOM 723 C C . THR A 1 96 ? -9.678 -8.106 3.397 1.00 85.38 96 THR A C 1
ATOM 725 O O . THR A 1 96 ? -8.642 -7.518 3.715 1.00 85.38 96 THR A O 1
ATOM 728 N N . ASP A 1 97 ? -9.725 -9.443 3.329 1.00 85.00 97 ASP A N 1
ATOM 729 C CA . ASP A 1 97 ? -8.526 -10.276 3.517 1.00 85.00 97 ASP A CA 1
ATOM 730 C C . ASP A 1 97 ? -7.486 -10.036 2.404 1.00 85.00 97 ASP A C 1
ATOM 732 O O . ASP A 1 97 ? -6.284 -10.048 2.675 1.00 85.00 97 ASP A O 1
ATOM 736 N N . ASP A 1 98 ? -7.937 -9.746 1.182 1.00 86.19 98 ASP A N 1
ATOM 737 C CA . ASP A 1 98 ? -7.063 -9.484 0.033 1.00 86.19 98 ASP A CA 1
ATOM 738 C C . ASP A 1 98 ? -6.439 -8.081 0.121 1.00 86.19 98 ASP A C 1
ATOM 740 O O . ASP A 1 98 ? -5.233 -7.904 -0.058 1.00 86.19 98 ASP A O 1
ATOM 744 N N . GLU A 1 99 ? -7.218 -7.075 0.527 1.00 88.00 99 GLU A N 1
ATOM 745 C CA . GLU A 1 99 ? -6.706 -5.735 0.843 1.00 88.00 99 GLU A CA 1
ATOM 746 C C . GLU A 1 99 ? -5.654 -5.768 1.953 1.00 88.00 99 GLU A C 1
ATOM 748 O O . GLU A 1 99 ? -4.636 -5.070 1.894 1.00 88.00 99 GLU A O 1
ATOM 753 N N . MET A 1 100 ? -5.865 -6.626 2.952 1.00 86.94 100 MET A N 1
ATOM 754 C CA . MET A 1 100 ? -4.884 -6.863 4.000 1.00 86.94 100 MET A CA 1
ATOM 755 C C . MET A 1 100 ? -3.602 -7.479 3.451 1.00 86.94 100 MET A C 1
ATOM 757 O O . MET A 1 100 ? -2.507 -7.017 3.782 1.00 86.94 100 MET A O 1
ATOM 761 N N . ALA A 1 101 ? -3.723 -8.509 2.610 1.00 87.38 101 ALA A N 1
ATOM 762 C CA . ALA A 1 101 ? -2.576 -9.125 1.958 1.00 87.38 101 ALA A CA 1
ATOM 763 C C . ALA A 1 101 ? -1.781 -8.074 1.167 1.00 87.38 101 ALA A C 1
ATOM 765 O O . ALA A 1 101 ? -0.551 -8.032 1.251 1.00 87.38 101 ALA A O 1
ATOM 766 N N . MET A 1 102 ? -2.474 -7.152 0.500 1.00 89.31 102 MET A N 1
ATOM 767 C CA . MET A 1 102 ? -1.878 -6.045 -0.246 1.00 89.31 102 MET A CA 1
ATOM 768 C C . MET A 1 102 ? -1.179 -5.007 0.640 1.00 89.31 102 MET A C 1
ATOM 770 O O . MET A 1 102 ? -0.078 -4.558 0.301 1.00 89.31 102 MET A O 1
ATOM 774 N N . LEU A 1 103 ? -1.738 -4.658 1.802 1.00 91.44 103 LEU A N 1
ATOM 775 C CA . LEU A 1 103 ? -1.038 -3.834 2.796 1.00 91.44 103 LEU A CA 1
ATOM 776 C C . LEU A 1 103 ? 0.231 -4.530 3.298 1.00 91.44 103 LEU A C 1
ATOM 778 O O . LEU A 1 103 ? 1.290 -3.907 3.397 1.00 91.44 103 LEU A O 1
ATOM 782 N N . ASP A 1 104 ? 0.166 -5.834 3.547 1.00 90.19 104 ASP A N 1
ATOM 783 C CA . ASP A 1 104 ? 1.320 -6.617 3.977 1.00 90.19 104 ASP A CA 1
ATOM 784 C C . ASP A 1 104 ? 2.417 -6.671 2.903 1.00 90.19 104 ASP A C 1
ATOM 786 O O . ASP A 1 104 ? 3.613 -6.573 3.203 1.00 90.19 104 ASP A O 1
ATOM 790 N N . VAL A 1 105 ? 2.025 -6.776 1.633 1.00 91.31 105 VAL A N 1
ATOM 791 C CA . VAL A 1 105 ? 2.933 -6.654 0.488 1.00 91.31 105 VAL A CA 1
ATOM 792 C C . VAL A 1 105 ? 3.571 -5.274 0.464 1.00 91.31 105 VAL A C 1
ATOM 794 O O . VAL A 1 105 ? 4.799 -5.177 0.414 1.00 91.31 105 VAL A O 1
ATOM 797 N N . LEU A 1 106 ? 2.776 -4.207 0.559 1.00 94.00 106 LEU A N 1
ATOM 798 C CA . LEU A 1 106 ? 3.285 -2.839 0.557 1.00 94.00 106 LEU A CA 1
ATOM 799 C C . LEU A 1 106 ? 4.281 -2.614 1.704 1.00 94.00 106 LEU A C 1
ATOM 801 O O . LEU A 1 106 ? 5.362 -2.064 1.488 1.00 94.00 106 LEU A O 1
ATOM 805 N N . ARG A 1 107 ? 3.975 -3.111 2.907 1.00 93.19 107 ARG A N 1
ATOM 806 C CA . ARG A 1 107 ? 4.863 -3.073 4.078 1.00 93.19 107 ARG A CA 1
ATOM 807 C C . ARG A 1 107 ? 6.215 -3.725 3.790 1.00 93.19 107 ARG A C 1
ATOM 809 O O . ARG A 1 107 ? 7.259 -3.169 4.144 1.00 93.19 107 ARG A O 1
ATOM 816 N N . ARG A 1 108 ? 6.213 -4.881 3.113 1.00 91.12 108 ARG A N 1
ATOM 817 C CA . ARG A 1 108 ? 7.431 -5.602 2.700 1.00 91.12 108 ARG A CA 1
ATOM 818 C C . ARG A 1 108 ? 8.199 -4.855 1.611 1.00 91.12 108 ARG A C 1
ATOM 820 O O . ARG A 1 108 ? 9.421 -4.753 1.719 1.00 91.12 108 ARG A O 1
ATOM 827 N N . VAL A 1 109 ? 7.513 -4.294 0.613 1.00 91.88 109 VAL A N 1
ATOM 828 C CA . VAL A 1 109 ? 8.130 -3.473 -0.449 1.00 91.88 109 VAL A CA 1
ATOM 829 C C . VAL A 1 109 ? 8.812 -2.237 0.149 1.00 91.88 109 VAL A C 1
ATOM 831 O O . VAL A 1 109 ? 9.933 -1.904 -0.232 1.00 91.88 109 VAL A O 1
ATOM 834 N N . LEU A 1 110 ? 8.186 -1.608 1.146 1.00 92.31 110 LEU A N 1
ATOM 835 C CA . LEU A 1 110 ? 8.735 -0.474 1.901 1.00 92.31 110 LEU A CA 1
ATOM 836 C C . LEU A 1 110 ? 9.763 -0.882 2.971 1.00 92.31 110 LEU A C 1
ATOM 838 O O . LEU A 1 110 ? 10.397 -0.023 3.588 1.00 92.31 110 LEU A O 1
ATOM 842 N N . ARG A 1 111 ? 9.964 -2.191 3.174 1.00 92.25 111 ARG A N 1
ATOM 843 C CA . ARG A 1 111 ? 10.931 -2.784 4.114 1.00 92.25 111 ARG A CA 1
ATOM 844 C C . ARG A 1 111 ? 10.726 -2.316 5.560 1.00 92.25 111 ARG A C 1
ATOM 846 O O . ARG A 1 111 ? 11.697 -2.149 6.305 1.00 92.25 111 ARG A O 1
ATOM 853 N N . LEU A 1 112 ? 9.469 -2.108 5.948 1.00 91.75 112 LEU A N 1
ATOM 854 C CA . LEU A 1 112 ? 9.098 -1.735 7.311 1.00 91.75 112 LEU A CA 1
ATOM 855 C C . LEU A 1 112 ? 9.240 -2.937 8.243 1.00 91.75 112 LEU A C 1
ATOM 857 O O . LEU A 1 112 ? 8.788 -4.042 7.926 1.00 91.75 112 LEU A O 1
ATOM 861 N N . GLN A 1 113 ? 9.883 -2.718 9.386 1.00 90.06 113 GLN A N 1
ATOM 862 C CA . GLN A 1 113 ? 10.058 -3.756 10.395 1.00 90.06 113 GLN A CA 1
ATOM 863 C C . GLN A 1 113 ? 8.760 -3.967 11.187 1.00 90.06 113 GLN A C 1
ATOM 865 O O . GLN A 1 113 ? 7.893 -3.093 11.236 1.00 90.06 113 GLN A O 1
ATOM 870 N N . SER A 1 114 ? 8.597 -5.149 11.785 1.00 88.25 114 SER A N 1
ATOM 871 C CA . SER A 1 114 ? 7.372 -5.485 12.523 1.00 88.25 114 SER A CA 1
ATOM 872 C C . SER A 1 114 ? 7.184 -4.636 13.784 1.00 88.25 114 SER A C 1
ATOM 874 O O . SER A 1 114 ? 6.063 -4.283 14.112 1.00 88.25 114 SER A O 1
ATOM 876 N N . ASP A 1 115 ? 8.261 -4.257 14.472 1.00 88.81 115 ASP A N 1
ATOM 877 C CA . ASP A 1 115 ? 8.206 -3.367 15.640 1.00 88.81 115 ASP A CA 1
ATOM 878 C C . ASP A 1 115 ? 7.795 -1.935 15.263 1.00 88.81 115 ASP A C 1
ATOM 880 O O . ASP A 1 115 ? 7.007 -1.304 15.966 1.00 88.81 115 ASP A O 1
ATOM 884 N N . GLU A 1 116 ? 8.277 -1.438 14.122 1.00 89.81 116 GLU A N 1
ATOM 885 C CA . GLU A 1 116 ? 7.862 -0.148 13.561 1.00 89.81 116 GLU A CA 1
ATOM 886 C C . GLU A 1 116 ? 6.384 -0.152 13.171 1.00 89.81 116 GLU A C 1
ATOM 888 O O . GLU A 1 116 ? 5.678 0.830 13.402 1.00 89.81 116 GLU A O 1
ATOM 893 N N . HIS A 1 117 ? 5.924 -1.259 12.587 1.00 90.19 117 HIS A N 1
ATOM 894 C CA . HIS A 1 117 ? 4.530 -1.456 12.227 1.00 90.19 117 HIS A CA 1
ATOM 895 C C . HIS A 1 117 ? 3.632 -1.474 13.470 1.00 90.19 117 HIS A C 1
ATOM 897 O O . HIS A 1 117 ? 2.713 -0.663 13.556 1.00 90.19 117 HIS A O 1
ATOM 903 N N . ALA A 1 118 ? 3.957 -2.300 14.467 1.00 88.94 118 ALA A N 1
ATOM 904 C CA . ALA A 1 118 ? 3.218 -2.384 15.723 1.00 88.94 118 ALA A CA 1
ATOM 905 C C . ALA A 1 118 ? 3.127 -1.023 16.434 1.00 88.94 118 ALA A C 1
ATOM 907 O O . ALA A 1 118 ? 2.054 -0.606 16.878 1.00 88.94 118 ALA A O 1
ATOM 908 N N . LEU A 1 119 ? 4.241 -0.281 16.494 1.00 90.75 119 LEU A N 1
ATOM 909 C CA . LEU A 1 119 ? 4.267 1.059 17.082 1.00 90.75 119 LEU A CA 1
ATOM 910 C C . LEU A 1 119 ? 3.356 2.033 16.322 1.00 90.75 119 LEU A C 1
ATOM 912 O O . LEU A 1 119 ? 2.632 2.808 16.945 1.00 90.75 119 LEU A O 1
ATOM 916 N N . MET A 1 120 ? 3.396 2.010 14.990 1.00 91.69 120 MET A N 1
ATOM 917 C CA . MET A 1 120 ? 2.584 2.885 14.143 1.00 91.69 120 MET A CA 1
ATOM 918 C C . MET A 1 120 ? 1.089 2.546 14.245 1.00 91.69 120 MET A C 1
ATOM 920 O O . MET A 1 120 ? 0.277 3.461 14.377 1.00 91.69 120 MET A O 1
ATOM 924 N N . VAL A 1 121 ? 0.719 1.264 14.306 1.00 89.62 121 VAL A N 1
ATOM 925 C CA . VAL A 1 121 ? -0.668 0.826 14.541 1.00 89.62 121 VAL A CA 1
ATOM 926 C C . VAL A 1 121 ? -1.179 1.322 15.898 1.00 89.62 121 VAL A C 1
ATOM 928 O O . VAL A 1 121 ? -2.253 1.924 15.969 1.00 89.62 121 VAL A O 1
ATOM 931 N N . GLU A 1 122 ? -0.397 1.160 16.970 1.00 88.38 122 GLU A N 1
ATOM 932 C CA . GLU A 1 122 ? -0.776 1.656 18.300 1.00 88.38 122 GLU A CA 1
ATOM 933 C C . GLU A 1 122 ? -0.887 3.190 18.326 1.00 88.38 122 GLU A C 1
ATOM 935 O O . GLU A 1 122 ? -1.786 3.744 18.958 1.00 88.38 122 GLU A O 1
ATOM 940 N N . GLN A 1 123 ? -0.032 3.906 17.589 1.00 88.94 123 GLN A N 1
ATOM 941 C CA . GLN A 1 123 ? -0.157 5.357 17.441 1.00 88.94 123 GLN A CA 1
ATOM 942 C C . GLN A 1 123 ? -1.467 5.758 16.755 1.00 88.94 123 GLN A C 1
ATOM 944 O O . GLN A 1 123 ? -2.145 6.658 17.253 1.00 88.94 123 GLN A O 1
ATOM 949 N N . ILE A 1 124 ? -1.850 5.103 15.651 1.00 87.75 124 ILE A N 1
ATOM 950 C CA . ILE A 1 124 ? -3.133 5.381 14.983 1.00 87.75 124 ILE A CA 1
ATOM 951 C C . ILE A 1 124 ? -4.292 5.100 15.949 1.00 87.75 124 ILE A C 1
ATOM 953 O O . ILE A 1 124 ? -5.202 5.920 16.066 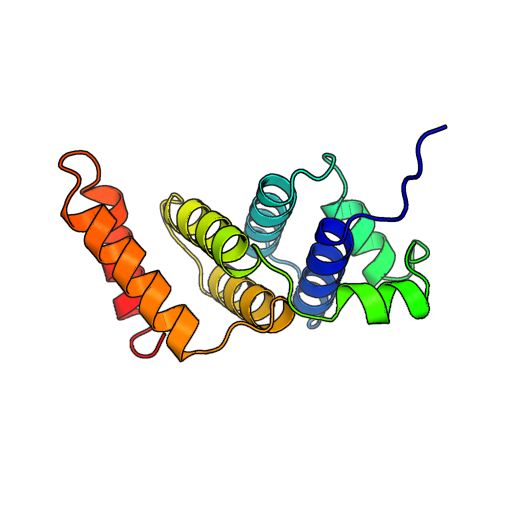1.00 87.75 124 ILE A O 1
ATOM 957 N N . ARG A 1 125 ? -4.231 3.996 16.700 1.00 84.69 125 ARG A N 1
ATOM 958 C CA . ARG A 1 125 ? -5.242 3.638 17.702 1.00 84.69 125 ARG A CA 1
ATOM 959 C C . ARG A 1 125 ? -5.386 4.697 18.799 1.00 84.69 125 ARG A C 1
ATOM 961 O O . ARG A 1 125 ? -6.502 5.116 19.097 1.00 84.69 125 ARG A O 1
ATOM 968 N N . LEU A 1 126 ? -4.275 5.159 19.376 1.00 85.81 126 LEU A N 1
ATOM 969 C CA . LEU A 1 126 ? -4.272 6.199 20.413 1.00 85.81 126 LEU A CA 1
ATOM 970 C C . LEU A 1 126 ? -4.793 7.543 19.897 1.00 85.81 126 LEU A C 1
ATOM 972 O O . LEU A 1 126 ? -5.398 8.305 20.654 1.00 85.81 126 LEU A O 1
ATOM 976 N N . LEU A 1 127 ? -4.529 7.863 18.629 1.00 83.69 127 LEU A N 1
ATOM 977 C CA . LEU A 1 127 ? -5.067 9.062 17.992 1.00 83.69 127 LEU A CA 1
ATOM 978 C C . LEU A 1 127 ? -6.579 8.936 17.786 1.00 83.69 127 LEU A C 1
ATOM 980 O O . LEU A 1 127 ? -7.306 9.854 18.161 1.00 83.69 127 LEU A O 1
ATOM 984 N N . ALA A 1 128 ? -7.048 7.791 17.281 1.00 80.25 128 ALA A N 1
ATOM 985 C CA . ALA A 1 128 ? -8.469 7.512 17.089 1.00 80.25 128 ALA A CA 1
ATOM 986 C C . ALA A 1 128 ? -9.254 7.614 18.408 1.00 80.25 128 ALA A C 1
ATOM 988 O O . ALA A 1 128 ? -10.263 8.316 18.472 1.00 80.25 128 ALA A O 1
ATOM 989 N N . SER A 1 129 ? -8.730 7.028 19.492 1.00 77.00 129 SER A N 1
ATOM 990 C CA . SER A 1 129 ? -9.390 7.023 20.805 1.00 77.00 129 SER A CA 1
ATOM 991 C C . SER A 1 129 ? -9.458 8.395 21.485 1.00 77.00 129 SER A C 1
ATOM 993 O O . SER A 1 129 ? -10.180 8.561 22.464 1.00 77.00 129 SER A O 1
ATOM 995 N N . ARG A 1 130 ? -8.643 9.365 21.048 1.00 77.12 130 ARG A N 1
ATOM 996 C CA . ARG A 1 130 ? -8.593 10.727 21.614 1.00 77.12 130 ARG A CA 1
ATOM 997 C C . ARG A 1 130 ? -9.445 11.729 20.842 1.00 77.12 130 ARG A C 1
ATOM 999 O O . ARG A 1 130 ? -9.623 12.848 21.314 1.00 77.12 130 ARG A O 1
ATOM 1006 N N . SER A 1 131 ? -9.920 11.364 19.655 1.00 68.19 131 SER A N 1
ATOM 1007 C CA . SER A 1 131 ? -10.774 12.224 18.842 1.00 68.19 131 SER A CA 1
ATOM 1008 C C . SER A 1 131 ? -12.249 11.925 19.108 1.00 68.19 131 SER A C 1
ATOM 1010 O O . SER A 1 131 ? -12.733 10.870 18.708 1.00 68.19 131 SER A O 1
ATOM 1012 N N . ASP A 1 132 ? -12.978 12.879 19.700 1.00 58.50 132 ASP A N 1
ATOM 1013 C CA . ASP A 1 132 ? -14.445 12.813 19.883 1.00 58.50 132 ASP A CA 1
ATOM 1014 C C . ASP A 1 132 ? -15.206 12.631 18.550 1.00 58.50 132 ASP A C 1
ATOM 1016 O O . ASP A 1 132 ? -16.368 12.238 18.524 1.00 58.50 132 ASP A O 1
ATOM 1020 N N . THR A 1 133 ? -14.552 12.910 17.420 1.00 55.44 133 THR A N 1
ATOM 1021 C CA . THR A 1 133 ? -15.099 12.804 16.064 1.00 55.44 133 THR A CA 1
ATOM 1022 C C . THR A 1 133 ? -14.924 11.431 15.406 1.00 55.44 133 THR A C 1
ATOM 1024 O O . THR A 1 133 ? -15.451 11.247 14.311 1.00 55.44 133 THR A O 1
ATOM 1027 N N . SER A 1 134 ? -14.195 10.478 16.005 1.00 63.34 134 SER A N 1
ATOM 1028 C CA . SER A 1 134 ? -13.795 9.244 15.304 1.00 63.34 134 SER A CA 1
ATOM 1029 C C . SER A 1 134 ? -14.095 7.942 16.050 1.00 63.34 134 SER A C 1
ATOM 1031 O O . SER A 1 134 ? -13.279 7.016 16.096 1.00 63.34 134 SER A O 1
ATOM 1033 N N . GLU A 1 135 ? -15.319 7.828 16.575 1.00 68.25 135 GLU A N 1
ATOM 1034 C CA . GLU A 1 135 ? -15.882 6.536 17.006 1.00 68.25 135 GLU A CA 1
ATOM 1035 C C . GLU A 1 135 ? -15.732 5.471 15.899 1.00 68.25 135 GLU A C 1
ATOM 1037 O O . GLU A 1 135 ? -15.375 4.328 16.174 1.00 68.25 135 GLU A O 1
ATOM 1042 N N . ARG A 1 136 ? -15.881 5.879 14.628 1.00 74.31 136 ARG A N 1
ATOM 1043 C CA . ARG A 1 136 ? -15.741 5.011 13.447 1.00 74.31 136 ARG A CA 1
ATOM 1044 C C . ARG A 1 136 ? -14.322 4.478 13.237 1.00 74.31 136 ARG A C 1
ATOM 1046 O O . ARG A 1 136 ? -14.162 3.280 13.032 1.00 74.31 136 ARG A O 1
ATOM 1053 N N . LEU A 1 137 ? -13.290 5.327 13.300 1.00 75.75 137 LEU A N 1
ATOM 1054 C CA . LEU A 1 137 ? -11.902 4.863 13.148 1.00 75.75 137 LEU A CA 1
ATOM 1055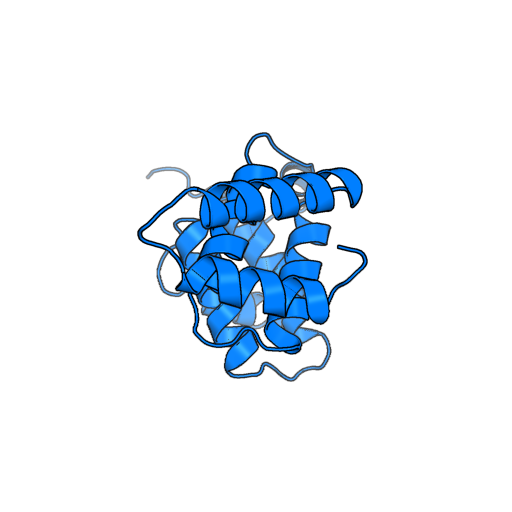 C C . LEU A 1 137 ? -11.494 3.965 14.316 1.00 75.75 137 LEU A C 1
ATOM 1057 O O . LEU A 1 137 ? -10.759 3.004 14.114 1.00 75.75 137 LEU A O 1
ATOM 1061 N N . THR A 1 138 ? -11.990 4.253 15.523 1.00 79.19 138 THR A N 1
ATOM 1062 C CA . THR A 1 138 ? -11.744 3.415 16.703 1.00 79.19 138 THR A CA 1
ATOM 1063 C C . THR A 1 138 ? -12.335 2.018 16.510 1.00 79.19 138 THR A C 1
ATOM 1065 O O . THR A 1 138 ? -11.608 1.037 16.635 1.00 79.19 138 THR A O 1
ATOM 1068 N N . GLU A 1 139 ? -13.608 1.913 16.112 1.00 78.50 139 GLU A N 1
ATOM 1069 C CA . GLU A 1 139 ? -14.260 0.625 15.840 1.00 78.50 139 GLU A CA 1
ATOM 1070 C C . GLU A 1 139 ? -13.552 -0.157 14.719 1.00 78.50 139 GLU A C 1
ATOM 1072 O O . GLU A 1 139 ? -13.316 -1.362 14.833 1.00 78.50 139 GLU A O 1
ATOM 1077 N N . ARG A 1 140 ? -13.166 0.522 13.634 1.00 81.06 140 ARG A N 1
ATOM 1078 C CA . ARG A 1 140 ? -12.452 -0.110 12.515 1.00 81.06 140 ARG A CA 1
ATOM 1079 C C . ARG A 1 140 ? -11.051 -0.570 12.910 1.00 81.06 140 ARG A C 1
ATOM 1081 O O . ARG A 1 140 ? -10.647 -1.666 12.527 1.00 81.06 140 ARG A O 1
ATOM 1088 N N . MET A 1 141 ? -10.346 0.205 13.733 1.00 82.88 141 MET A N 1
ATOM 1089 C CA . MET A 1 141 ? -9.055 -0.192 14.293 1.00 82.88 141 MET A CA 1
ATOM 1090 C C . MET A 1 141 ? -9.187 -1.409 15.215 1.00 82.88 141 MET A C 1
ATOM 1092 O O . MET A 1 141 ? -8.354 -2.311 15.177 1.00 82.88 141 MET A O 1
ATOM 1096 N N . GLU A 1 142 ? -10.243 -1.483 16.024 1.00 78.88 142 GLU A N 1
ATOM 1097 C CA . GLU A 1 142 ? -10.508 -2.659 16.856 1.00 78.88 142 GLU A CA 1
ATOM 1098 C C . GLU A 1 142 ? -10.773 -3.905 16.005 1.00 78.88 142 GLU A C 1
ATOM 1100 O O . GLU A 1 142 ? -10.200 -4.961 16.274 1.00 78.88 142 GLU A O 1
ATOM 1105 N N . ARG A 1 143 ? -11.565 -3.787 14.931 1.00 78.38 143 ARG A N 1
ATOM 1106 C CA . ARG A 1 143 ? -11.782 -4.888 13.974 1.00 78.38 143 ARG A CA 1
ATOM 1107 C C . ARG A 1 143 ? -10.482 -5.321 13.293 1.00 78.38 143 ARG A C 1
ATOM 1109 O O . ARG A 1 143 ? -10.231 -6.523 13.198 1.00 78.38 143 ARG A O 1
ATOM 1116 N N . TYR A 1 144 ? -9.652 -4.364 12.874 1.00 81.75 144 TYR A N 1
ATOM 1117 C CA . TYR A 1 144 ? -8.321 -4.618 12.318 1.00 81.75 144 TYR A CA 1
ATOM 1118 C C . TYR A 1 144 ? -7.458 -5.434 13.294 1.00 81.75 144 TYR A C 1
ATOM 1120 O O . TYR A 1 144 ? -6.950 -6.495 12.939 1.00 81.75 144 TYR A O 1
ATOM 1128 N N . LEU A 1 145 ? -7.361 -5.001 14.555 1.00 80.69 145 LEU A N 1
ATOM 1129 C CA . LEU A 1 145 ? -6.553 -5.664 15.585 1.00 80.69 145 LEU A CA 1
ATOM 1130 C C . LEU A 1 145 ? -7.078 -7.053 15.973 1.00 80.69 145 LEU A C 1
ATOM 1132 O O . LEU A 1 145 ? -6.286 -7.951 16.247 1.00 80.69 145 LEU A O 1
ATOM 1136 N N . VAL A 1 146 ? -8.400 -7.257 15.984 1.00 79.44 146 VAL A N 1
ATOM 1137 C CA . VAL A 1 146 ? -9.002 -8.579 16.238 1.00 79.44 146 VAL A CA 1
ATOM 1138 C C . VAL A 1 146 ? -8.633 -9.569 15.136 1.00 79.44 146 VAL A C 1
ATOM 1140 O O . VAL A 1 146 ? -8.344 -10.731 15.424 1.00 79.44 146 VAL A O 1
ATOM 1143 N N . ARG A 1 147 ? -8.627 -9.117 13.879 1.00 74.44 147 ARG A N 1
ATOM 1144 C CA . ARG A 1 147 ? -8.242 -9.950 12.736 1.00 74.44 147 ARG A CA 1
ATOM 1145 C C . ARG A 1 147 ? -6.722 -10.162 12.668 1.00 74.44 147 ARG A C 1
ATOM 1147 O O . ARG A 1 147 ? -6.281 -11.196 12.170 1.00 74.44 147 ARG A O 1
ATOM 1154 N N . HIS A 1 148 ? -5.939 -9.248 13.253 1.00 69.50 148 HIS A N 1
ATOM 1155 C CA . HIS A 1 148 ? -4.471 -9.255 13.219 1.00 69.50 148 HIS A CA 1
ATOM 1156 C C . HIS A 1 148 ? -3.830 -8.986 14.597 1.00 69.50 148 HIS A C 1
ATOM 1158 O O . HIS A 1 148 ? -3.240 -7.929 14.824 1.00 69.50 148 HIS A O 1
ATOM 1164 N N . PRO A 1 149 ? -3.877 -9.963 15.524 1.00 60.38 149 PRO A N 1
ATOM 1165 C CA . PRO A 1 149 ? -3.435 -9.784 16.911 1.00 60.38 149 PRO A CA 1
ATOM 1166 C C . PRO A 1 149 ? -1.910 -9.663 17.106 1.00 60.38 149 PRO A C 1
ATOM 1168 O O . PRO A 1 149 ? -1.463 -9.450 18.231 1.00 60.38 149 PRO A O 1
ATOM 1171 N N . PHE A 1 150 ? -1.109 -9.815 16.042 1.00 56.59 150 PHE A N 1
ATOM 1172 C CA . PHE A 1 150 ? 0.364 -9.789 16.083 1.00 56.59 150 PHE A CA 1
ATOM 1173 C C . PHE A 1 150 ? 0.995 -8.815 15.071 1.00 56.59 150 PHE A C 1
ATOM 1175 O O . PHE A 1 150 ? 2.161 -8.989 14.706 1.00 56.59 150 PHE A O 1
ATOM 1182 N N . SER A 1 151 ? 0.217 -7.838 14.596 1.00 53.47 151 SER A N 1
ATOM 1183 C CA . SER A 1 151 ? 0.700 -6.718 13.776 1.00 53.47 151 SER A CA 1
ATOM 1184 C C . SER A 1 151 ? 1.631 -5.780 14.534 1.00 53.47 151 SER A C 1
ATOM 1186 O O . SER A 1 151 ? 1.415 -5.569 15.747 1.00 53.47 151 SER A O 1
#

Foldseek 3Di:
DDDPPDDLLLVLLLQLLLVCCVVPDHDPLNVVLSVLSCVLSVHDVCSNVQSNCCSVVVDPDPDDPVNCVVSQDADPCLLVSLLSSVLVCLVDQDNDPSSVVSSVSSCVSNPPDQVSVVVSLVVQLVVQVPDPPRPSSNVSSVVVCVVPVRD

Radius of gyration: 16.11 Å; chains: 1; bounding box: 36×35×44 Å

pLDDT: mean 84.82, std 11.82, range [36.28, 94.56]